Protein AF-A0A928L606-F1 (afdb_monomer)

Solvent-accessible surface area (backbone atoms only — not comparable to full-atom values): 9131 Å² total; per-residue (Å²): 134,86,86,77,73,83,52,69,70,52,49,54,53,47,46,58,38,45,58,70,66,54,52,49,60,59,52,12,60,78,68,73,54,50,41,67,56,46,52,48,49,50,67,74,43,44,46,72,44,64,36,96,58,39,38,40,68,52,56,87,80,58,75,58,54,52,70,77,70,44,88,85,53,80,51,41,30,90,71,36,87,91,44,67,39,70,89,61,38,94,83,58,44,70,23,69,49,73,53,53,81,40,88,85,48,38,46,62,82,52,97,55,49,64,43,17,30,42,41,25,45,63,40,88,53,89,92,77,60,50,55,54,55,55,66,55,50,57,53,32,60,76,66,74,48,84,88,77,65,81,104

Secondary structure (DSSP, 8-state):
---PPP-HHHHHHHHHHHHTT--HHHHHHHHTS-HHHHHHHHHHHEEEE--TTPPBTTTTT-----TT--TT--S-GGG-SSS-HHHH-TT--B---GGGGSTT-S-TT-TTGGG-S-EEEES--SSS---S-HHHHHHHHHTT-------

Sequence (151 aa):
MKFQHLNLTNRCVIEKHLAFQSSFREIAAIIGCSPSTVTREVRNNREFISSAHTVCINYTSCLQRKLCGSSACFAPCKTCHSRCCHDLCKQFVPQRCKLLDKAPYVCTGCTKQDYLADICVCYFNSSNDRSGTGQTVRMVQRKGIPIINLF

Mean predicted aligned error: 11.68 Å

pLDDT: mean 72.19, std 18.12, range [26.67, 94.94]

Nearest PDB structures (foldseek):
  7r3e-assembly1_B  TM=7.024E-01  e=5.333E-01  Pseudomonas aeruginosa PAO1
  3qp5-assembly2_C  TM=7.730E-01  e=1.408E+00  Chromobacterium violaceum
  8dq1-assembly1_D  TM=6.725E-01  e=9.549E-01  Pseudomonas aeruginosa
  3qp5-assembly2_D  TM=7.293E-01  e=1.603E+00  Chromobacterium violaceum

Foldseek 3Di:
DDPDDDDQVLLVLLQVVVLVVDQLVVSCVVVVHDSVNSLCLLVVQKDFAFAPQFQAPCLVVQQDDCLLVDPPGPDGQSPDPNDHSCVRPPPRHTAADPPLVDPPNAQSDDPCCNHGRGRIHGADDDVPDRADGSVVVVVCVVVVHDDDHPD

Structure (mmCIF, N/CA/C/O backbone):
data_AF-A0A928L606-F1
#
_entry.id   AF-A0A928L606-F1
#
loop_
_atom_site.group_PDB
_atom_site.id
_atom_site.type_symbol
_atom_site.label_atom_id
_atom_site.label_alt_id
_atom_site.label_comp_id
_atom_site.label_asym_id
_atom_site.label_entity_id
_atom_site.label_seq_id
_atom_site.pdbx_PDB_ins_code
_atom_site.Cartn_x
_atom_site.Cartn_y
_atom_site.Cartn_z
_atom_site.occupancy
_atom_site.B_iso_or_equiv
_atom_site.auth_seq_id
_atom_site.auth_comp_id
_atom_site.auth_asym_id
_atom_site.auth_atom_id
_atom_site.pdbx_PDB_model_num
ATOM 1 N N . MET A 1 1 ? -25.450 8.312 24.738 1.00 43.56 1 MET A N 1
ATOM 2 C CA . MET A 1 1 ? -24.031 7.942 24.510 1.00 43.56 1 MET A CA 1
ATOM 3 C C . MET A 1 1 ? -23.216 9.210 24.289 1.00 43.56 1 MET A C 1
ATOM 5 O O . MET A 1 1 ? -23.692 10.071 23.563 1.00 43.56 1 MET A O 1
ATOM 9 N N . LYS A 1 2 ? -22.023 9.350 24.888 1.00 44.22 2 LYS A N 1
ATOM 10 C CA . LYS A 1 2 ? -21.096 10.447 24.550 1.00 44.22 2 LYS A CA 1
ATOM 11 C C . LYS A 1 2 ? -20.324 10.073 23.283 1.00 44.22 2 LYS A C 1
ATOM 13 O O . LYS A 1 2 ? -19.548 9.124 23.306 1.00 44.22 2 LYS A O 1
ATOM 18 N N . PHE A 1 3 ? -20.511 10.825 22.201 1.00 51.12 3 PHE A N 1
ATOM 19 C CA . PHE A 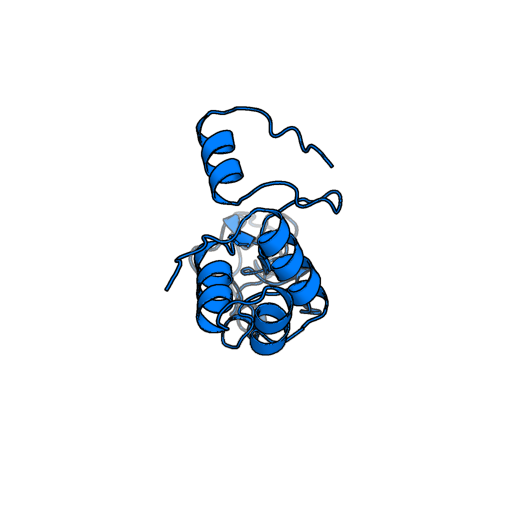1 3 ? -19.672 10.719 21.007 1.00 51.12 3 PHE A CA 1
ATOM 20 C C . PHE A 1 3 ? -18.323 11.400 21.273 1.00 51.12 3 PHE A C 1
ATOM 22 O O . PHE A 1 3 ? -18.128 12.567 20.945 1.00 51.12 3 PHE A O 1
ATOM 29 N N . GLN A 1 4 ? -17.389 10.687 21.907 1.00 63.78 4 GLN A N 1
ATOM 30 C CA . GLN A 1 4 ? -16.004 11.148 21.960 1.00 63.78 4 GLN A CA 1
ATOM 31 C C . GLN A 1 4 ? -15.352 10.940 20.592 1.00 63.78 4 GLN A C 1
ATOM 33 O O . GLN A 1 4 ? -15.255 9.818 20.092 1.00 63.78 4 GLN A O 1
ATOM 38 N N . HIS A 1 5 ? -14.903 12.034 19.984 1.00 76.25 5 HIS A N 1
ATOM 39 C CA . HIS A 1 5 ? -14.024 11.972 18.825 1.00 76.25 5 HIS A CA 1
ATOM 40 C C . HIS A 1 5 ? -12.662 11.416 19.252 1.00 76.25 5 HIS A C 1
ATOM 42 O O . HIS A 1 5 ? -12.174 11.725 20.339 1.00 76.25 5 HIS A O 1
ATOM 48 N N . LEU A 1 6 ? -12.027 10.621 18.386 1.00 78.94 6 LEU A N 1
ATOM 49 C CA . LEU A 1 6 ? -10.656 10.171 18.619 1.00 78.94 6 LEU A CA 1
ATOM 50 C C . LEU A 1 6 ? -9.737 11.400 18.711 1.00 78.94 6 LEU A C 1
ATOM 52 O O . LEU A 1 6 ? -9.704 12.228 17.795 1.00 78.94 6 LEU A O 1
ATOM 56 N N . ASN A 1 7 ? -9.012 11.518 19.822 1.00 79.31 7 ASN A N 1
ATOM 57 C CA . ASN A 1 7 ? -7.982 12.536 20.026 1.00 79.31 7 ASN A CA 1
ATOM 58 C C . ASN A 1 7 ? -6.649 12.092 19.377 1.00 79.31 7 ASN A C 1
ATOM 60 O O . ASN A 1 7 ? -6.592 11.064 18.698 1.00 79.31 7 ASN A O 1
ATOM 64 N N . LEU A 1 8 ? -5.580 12.878 19.543 1.00 75.06 8 LEU A N 1
ATOM 65 C CA . LEU A 1 8 ? -4.263 12.543 18.988 1.00 75.06 8 LEU A CA 1
ATOM 66 C C . LEU A 1 8 ? -3.695 11.250 19.599 1.00 75.06 8 LEU A C 1
ATOM 68 O O . LEU A 1 8 ? -3.316 10.351 18.856 1.00 75.06 8 LEU A O 1
ATOM 72 N N . THR A 1 9 ? -3.732 11.107 20.926 1.00 75.62 9 THR A N 1
ATOM 73 C CA . THR A 1 9 ? -3.256 9.915 21.651 1.00 75.62 9 THR A CA 1
ATOM 74 C C . THR A 1 9 ? -3.892 8.627 21.125 1.00 75.62 9 THR A C 1
ATOM 76 O O . THR A 1 9 ? -3.190 7.664 20.826 1.00 75.62 9 THR A O 1
ATOM 79 N N . ASN A 1 10 ? -5.211 8.627 20.914 1.00 81.88 10 ASN A N 1
ATOM 80 C CA . ASN A 1 10 ? -5.938 7.481 20.372 1.00 81.88 10 ASN A CA 1
ATOM 81 C C . ASN A 1 10 ? -5.472 7.125 18.949 1.00 81.88 10 ASN A C 1
ATOM 83 O O . ASN A 1 10 ? -5.418 5.949 18.601 1.00 81.88 10 ASN A O 1
ATOM 87 N N . ARG A 1 11 ? -5.108 8.116 18.121 1.00 80.88 11 ARG A N 1
ATOM 88 C CA . ARG A 1 11 ? -4.561 7.883 16.772 1.00 80.88 11 ARG A CA 1
ATOM 89 C C . ARG A 1 11 ? -3.163 7.272 16.817 1.00 80.88 11 ARG A C 1
ATOM 91 O O . ARG A 1 11 ? -2.922 6.322 16.080 1.00 80.88 11 ARG A O 1
ATOM 98 N N . CYS A 1 12 ? -2.296 7.744 17.712 1.00 76.75 12 CYS A N 1
ATOM 99 C CA . CYS A 1 12 ? -0.971 7.158 17.928 1.00 76.75 12 CYS A CA 1
ATOM 100 C C . CYS A 1 12 ? -1.066 5.701 18.425 1.00 76.75 12 CYS A C 1
ATOM 102 O O . CYS A 1 12 ? -0.289 4.851 17.997 1.00 76.75 12 CYS A O 1
ATOM 104 N N . VAL A 1 13 ? -2.060 5.378 19.268 1.00 82.12 13 VAL A N 1
ATOM 105 C CA . VAL A 1 13 ? -2.358 3.988 19.666 1.00 82.12 13 VAL A CA 1
ATOM 106 C C . VAL A 1 13 ? -2.777 3.141 18.459 1.00 82.12 13 VAL A C 1
ATOM 108 O O . VAL A 1 13 ? -2.246 2.045 18.289 1.00 82.12 13 VAL A O 1
ATOM 111 N N . ILE A 1 14 ? -3.677 3.640 17.597 1.00 84.12 14 ILE A N 1
ATOM 112 C CA . ILE A 1 14 ? -4.055 2.942 16.353 1.00 84.12 14 ILE A CA 1
ATOM 113 C C . ILE A 1 14 ? -2.806 2.657 15.513 1.00 84.12 14 ILE A C 1
ATOM 115 O O . ILE A 1 14 ? -2.569 1.511 15.150 1.00 84.12 14 ILE A O 1
ATOM 119 N N . GLU A 1 15 ? -1.993 3.672 15.233 1.00 78.56 15 GLU A N 1
ATOM 120 C CA . GLU A 1 15 ? -0.797 3.545 14.400 1.00 78.56 15 GLU A CA 1
ATOM 121 C C . GLU A 1 15 ? 0.201 2.509 14.944 1.00 78.56 15 GLU A C 1
ATOM 123 O O . GLU A 1 15 ? 0.569 1.569 14.236 1.00 78.56 15 GLU A O 1
ATOM 128 N N . LYS A 1 16 ? 0.571 2.625 16.225 1.00 78.62 16 LYS A N 1
ATOM 129 C CA . LYS A 1 16 ? 1.510 1.716 16.894 1.00 78.62 16 LYS A CA 1
ATOM 130 C C . LYS A 1 16 ? 1.040 0.261 16.834 1.00 78.62 16 LYS A C 1
ATOM 132 O O . LYS A 1 16 ? 1.819 -0.636 16.521 1.00 78.62 16 LYS A O 1
ATOM 137 N N . HIS A 1 17 ? -0.241 0.012 17.091 1.00 82.94 17 HIS A N 1
ATOM 138 C CA . HIS A 1 17 ? -0.783 -1.345 17.072 1.00 82.94 17 HIS A CA 1
ATOM 139 C C . HIS A 1 17 ? -1.033 -1.894 15.659 1.00 82.94 17 HIS A C 1
ATOM 141 O O . HIS A 1 17 ? -0.979 -3.107 15.464 1.00 82.94 17 HIS A O 1
ATOM 147 N N . LEU A 1 18 ? -1.219 -1.034 14.652 1.00 81.75 18 LEU A N 1
ATOM 148 C CA . LEU A 1 18 ? -1.201 -1.444 13.244 1.00 81.75 18 LEU A CA 1
ATOM 149 C C . LEU A 1 18 ? 0.186 -1.916 12.790 1.00 81.75 18 LEU A C 1
ATOM 151 O O . LEU A 1 18 ? 0.269 -2.847 11.985 1.00 81.75 18 LEU A O 1
ATOM 155 N N . ALA A 1 19 ? 1.263 -1.313 13.303 1.00 74.81 19 ALA A N 1
ATOM 156 C CA . ALA A 1 19 ? 2.628 -1.792 13.073 1.00 74.81 19 ALA A CA 1
ATOM 157 C C . ALA A 1 19 ? 2.856 -3.175 13.714 1.00 74.81 19 ALA A C 1
ATOM 159 O O . ALA A 1 19 ? 3.419 -4.064 13.080 1.00 74.81 19 ALA A O 1
ATOM 160 N N . PHE A 1 20 ? 2.315 -3.405 14.916 1.00 78.88 20 PHE A N 1
ATOM 161 C CA . PHE A 1 20 ? 2.318 -4.717 15.584 1.00 78.88 20 PHE A CA 1
ATOM 162 C C . PHE A 1 20 ? 1.270 -5.717 15.061 1.00 78.88 20 PHE A C 1
ATOM 164 O O . PHE A 1 20 ? 1.070 -6.763 15.673 1.00 78.88 20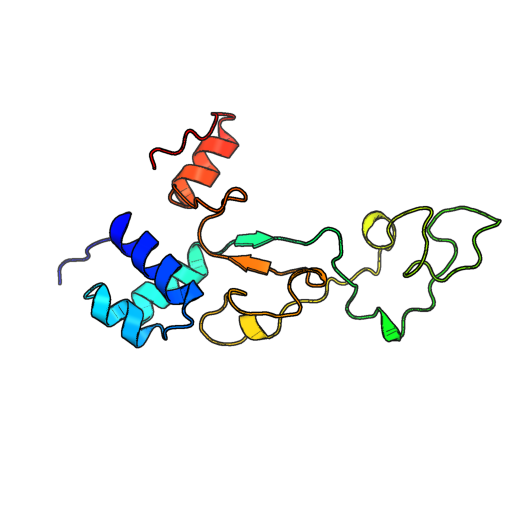 PHE A O 1
ATOM 171 N N . GLN A 1 21 ? 0.596 -5.419 13.945 1.00 78.94 21 GLN A N 1
ATOM 172 C CA . GLN A 1 21 ? -0.415 -6.282 13.314 1.00 78.94 21 GLN A CA 1
ATOM 173 C C . GLN A 1 21 ? -1.596 -6.673 14.233 1.00 78.94 21 GLN A C 1
ATOM 175 O O . GLN A 1 21 ? -2.286 -7.657 13.968 1.00 78.94 21 GLN A O 1
ATOM 180 N N . SER A 1 22 ? -1.873 -5.894 15.287 1.00 86.38 22 SER A N 1
ATOM 181 C CA . SER A 1 22 ? -3.022 -6.131 16.169 1.00 86.38 22 SER A CA 1
ATOM 182 C C . SER A 1 22 ? -4.345 -5.969 15.410 1.00 86.38 22 SER A C 1
ATOM 184 O O . SER A 1 22 ? -4.491 -5.122 14.523 1.00 86.38 22 SER A O 1
ATOM 186 N N . SER A 1 23 ? -5.354 -6.748 15.789 1.00 91.06 23 SER A N 1
ATOM 187 C CA . SER A 1 23 ? -6.693 -6.652 15.213 1.00 91.06 23 SER A CA 1
ATOM 188 C C . SER A 1 23 ? -7.406 -5.362 15.636 1.00 91.06 23 SER A C 1
ATOM 190 O O . SER A 1 23 ? -7.193 -4.817 16.721 1.00 91.06 23 SER A O 1
ATOM 192 N N . PHE A 1 24 ? -8.372 -4.908 14.829 1.00 92.31 24 PHE A N 1
ATOM 193 C CA . PHE A 1 24 ? -9.222 -3.770 15.206 1.00 92.31 24 PHE A CA 1
ATOM 194 C C . PHE A 1 24 ? -10.011 -3.988 16.506 1.00 92.31 24 PHE A C 1
ATOM 196 O O . PHE A 1 24 ? -10.448 -3.007 17.101 1.00 92.31 24 PHE A O 1
ATOM 203 N N . ARG A 1 25 ? -10.218 -5.239 16.947 1.00 94.81 25 ARG A N 1
ATOM 204 C CA . ARG A 1 25 ? -10.879 -5.535 18.225 1.00 94.81 25 ARG A CA 1
ATOM 205 C C . ARG A 1 25 ? -9.964 -5.202 19.402 1.00 94.81 25 ARG A C 1
ATOM 207 O O . ARG A 1 25 ? -10.419 -4.544 20.329 1.00 94.81 25 ARG A O 1
ATOM 214 N N . GLU A 1 26 ? -8.697 -5.601 19.339 1.00 94.44 26 GLU A N 1
ATOM 215 C CA . GLU A 1 26 ? -7.698 -5.300 20.375 1.00 94.44 26 GLU A CA 1
ATOM 216 C C . GLU A 1 26 ? -7.427 -3.794 20.448 1.00 94.44 26 GLU A C 1
ATOM 218 O O . GLU A 1 26 ? -7.517 -3.202 21.520 1.00 94.44 26 GLU A O 1
ATOM 223 N N . ILE A 1 27 ? -7.221 -3.144 19.296 1.00 91.00 27 ILE A N 1
ATOM 224 C CA . ILE A 1 27 ? -7.013 -1.687 19.214 1.00 91.00 27 ILE A CA 1
ATOM 225 C C . ILE A 1 27 ? -8.206 -0.923 19.811 1.00 91.00 27 ILE A C 1
ATOM 227 O O . ILE A 1 27 ? -8.031 0.033 20.565 1.00 91.00 27 ILE A O 1
ATOM 231 N N . ALA A 1 28 ? -9.432 -1.351 19.502 1.00 93.50 28 ALA A N 1
ATOM 232 C CA . ALA A 1 28 ? -10.638 -0.723 20.029 1.00 93.50 28 ALA A CA 1
ATOM 233 C C . ALA A 1 28 ? -10.804 -0.925 21.543 1.00 93.50 28 ALA A C 1
ATOM 235 O O . ALA A 1 28 ? -11.225 0.011 22.223 1.00 93.50 28 ALA A O 1
ATOM 236 N N . ALA A 1 29 ? -10.431 -2.099 22.068 1.00 94.94 29 ALA A N 1
ATOM 237 C CA . ALA A 1 29 ? -10.444 -2.385 23.501 1.00 94.94 29 ALA A CA 1
ATOM 238 C C . ALA A 1 29 ? -9.461 -1.490 24.275 1.00 94.94 29 ALA A C 1
ATOM 240 O O . ALA A 1 29 ? -9.845 -0.925 25.294 1.00 94.94 29 ALA A O 1
ATOM 241 N N . ILE A 1 30 ? -8.244 -1.285 23.755 1.00 92.25 30 ILE A N 1
ATOM 242 C CA . ILE A 1 30 ? -7.228 -0.402 24.361 1.00 92.25 30 ILE A CA 1
ATOM 243 C C . ILE A 1 30 ? -7.711 1.058 24.414 1.00 92.25 30 ILE A C 1
ATOM 245 O O . ILE A 1 30 ? -7.484 1.755 25.397 1.00 92.25 30 ILE A O 1
ATOM 249 N N . ILE A 1 31 ? -8.394 1.523 23.364 1.00 90.12 31 ILE A N 1
ATOM 250 C CA . ILE A 1 31 ? -8.896 2.906 23.258 1.00 90.12 31 ILE A CA 1
ATOM 251 C C . ILE A 1 31 ? -10.223 3.108 24.017 1.00 90.12 31 ILE A C 1
ATOM 253 O O . ILE A 1 31 ? -10.635 4.242 24.251 1.00 90.12 31 ILE A O 1
ATOM 257 N N . GLY A 1 32 ? -10.927 2.031 24.378 1.00 92.44 32 GLY A N 1
ATOM 258 C CA . GLY A 1 32 ? -12.275 2.107 24.951 1.00 92.44 32 GLY A CA 1
ATOM 259 C C . GLY A 1 32 ? -13.347 2.556 23.947 1.00 92.44 32 GLY A C 1
ATOM 260 O O . GLY A 1 32 ? -14.294 3.249 24.316 1.00 92.44 32 GLY A O 1
ATOM 261 N N . CYS A 1 33 ? -13.212 2.194 22.665 1.00 90.56 33 CYS A N 1
ATOM 262 C CA . CYS A 1 33 ? -14.182 2.526 21.611 1.00 90.56 33 CYS A CA 1
ATOM 263 C C . CYS A 1 33 ? -14.661 1.281 20.838 1.00 90.56 33 CYS A C 1
ATOM 265 O O . CYS A 1 33 ? -14.348 0.147 21.195 1.00 90.56 33 CYS A O 1
ATOM 267 N N . SER A 1 34 ? -15.460 1.462 19.779 1.00 92.88 34 SER A N 1
ATOM 268 C CA . SER A 1 34 ? -15.934 0.338 18.959 1.00 92.88 34 SER A CA 1
ATOM 269 C C . SER A 1 34 ? -14.921 -0.066 17.869 1.00 92.88 34 SER A C 1
ATOM 271 O O . SER A 1 34 ? -14.289 0.808 17.265 1.00 92.88 34 SER A O 1
ATOM 273 N N . PRO A 1 35 ? -14.833 -1.358 17.484 1.00 93.12 35 PRO A N 1
ATOM 274 C CA . PRO A 1 35 ? -14.009 -1.792 16.345 1.00 93.12 35 PRO A CA 1
ATOM 275 C C . PRO A 1 35 ? -14.386 -1.104 15.025 1.00 93.12 35 PRO A C 1
ATOM 277 O O . PRO A 1 35 ? -13.531 -0.868 14.171 1.00 93.12 35 PRO A O 1
ATOM 280 N N . SER A 1 36 ? -15.657 -0.719 14.865 1.00 91.81 36 SER A N 1
ATOM 281 C CA . SER A 1 36 ? -16.138 0.081 13.732 1.00 91.81 36 SER A CA 1
ATOM 282 C C . SER A 1 36 ? -15.585 1.512 13.727 1.00 91.81 36 SER A C 1
ATOM 284 O O . SER A 1 36 ? -15.347 2.061 12.652 1.00 91.81 36 SER A O 1
ATOM 286 N N . THR A 1 37 ? -15.317 2.100 14.897 1.00 90.12 37 THR A N 1
ATOM 287 C CA . THR A 1 37 ? -14.691 3.424 15.018 1.00 90.12 37 THR A CA 1
ATOM 288 C C . THR A 1 37 ? -13.237 3.371 14.559 1.00 90.12 37 THR A C 1
ATOM 290 O O . THR A 1 37 ? -12.859 4.162 13.698 1.00 90.12 37 THR A O 1
ATOM 293 N N . VAL A 1 38 ? -12.466 2.379 15.022 1.00 89.00 38 VAL A N 1
ATOM 294 C CA . VAL A 1 38 ? -11.093 2.128 14.539 1.00 89.00 38 VAL A CA 1
ATOM 295 C C . VAL A 1 38 ? -11.085 1.845 13.033 1.00 89.00 38 VAL A C 1
ATOM 297 O O . VAL A 1 38 ? -10.338 2.476 12.291 1.00 89.00 38 VAL A O 1
ATOM 300 N N . THR A 1 39 ? -11.972 0.965 12.553 1.00 90.25 39 THR A N 1
ATOM 301 C CA . THR A 1 39 ? -12.086 0.625 11.121 1.00 90.25 39 THR A CA 1
ATOM 302 C C . THR A 1 39 ? -12.331 1.863 10.255 1.00 90.25 39 THR A C 1
ATOM 304 O O . THR A 1 39 ? -11.717 2.011 9.197 1.00 90.25 39 THR A O 1
ATOM 307 N N . ARG A 1 40 ? -13.230 2.758 10.689 1.00 87.62 40 ARG A N 1
ATOM 308 C CA . ARG A 1 40 ? -13.540 4.006 9.981 1.00 87.62 40 ARG A CA 1
ATOM 309 C C . ARG A 1 40 ? -12.374 4.987 10.032 1.00 87.62 40 ARG A C 1
ATOM 311 O O . ARG A 1 40 ? -12.082 5.597 9.012 1.00 87.62 40 ARG A O 1
ATOM 318 N N . GLU A 1 41 ? -11.689 5.111 11.167 1.00 85.88 41 GLU A N 1
ATOM 319 C CA . GLU A 1 41 ? -10.530 6.001 11.291 1.00 85.88 41 GLU A CA 1
ATOM 320 C C . GLU A 1 41 ? -9.398 5.582 10.349 1.00 85.88 41 GLU A C 1
ATOM 322 O O . GLU A 1 41 ? -8.902 6.408 9.583 1.00 85.88 41 GLU A O 1
ATOM 327 N N . VAL A 1 42 ? -9.055 4.290 10.346 1.00 84.62 42 VAL A N 1
ATOM 328 C CA . VAL A 1 42 ? -8.038 3.707 9.459 1.00 84.62 42 VAL A CA 1
ATOM 329 C C . VAL A 1 42 ? -8.444 3.865 7.999 1.00 84.62 42 VAL A C 1
ATOM 331 O O . VAL A 1 42 ? -7.656 4.340 7.186 1.00 84.62 42 VAL A O 1
ATOM 334 N N . ARG A 1 43 ? -9.696 3.551 7.641 1.00 83.38 43 ARG A N 1
ATOM 335 C CA . ARG A 1 43 ? -10.164 3.734 6.261 1.00 83.38 43 ARG A CA 1
ATOM 336 C C . ARG A 1 43 ? -10.141 5.202 5.821 1.00 83.38 43 ARG A C 1
ATOM 338 O O . ARG A 1 43 ? -9.750 5.454 4.687 1.00 83.38 43 ARG A O 1
ATOM 345 N N . ASN A 1 44 ? -10.501 6.152 6.677 1.00 81.19 44 ASN A N 1
ATOM 346 C CA . ASN A 1 44 ? -10.624 7.560 6.289 1.00 81.19 44 ASN A CA 1
ATOM 347 C C . ASN A 1 44 ? -9.298 8.342 6.338 1.00 81.19 44 ASN A C 1
ATOM 349 O O . ASN A 1 44 ? -9.199 9.389 5.701 1.00 81.19 44 ASN A O 1
ATOM 353 N N . ASN A 1 45 ? -8.295 7.867 7.085 1.00 76.19 45 ASN A N 1
ATOM 354 C CA . ASN A 1 45 ? -7.030 8.586 7.305 1.00 76.19 45 ASN A CA 1
ATOM 355 C C . ASN A 1 45 ? -5.774 7.824 6.854 1.00 76.19 45 ASN A C 1
ATOM 357 O O . ASN A 1 45 ? -4.662 8.296 7.086 1.00 76.19 45 ASN A O 1
ATOM 361 N N . ARG A 1 46 ? -5.930 6.670 6.198 1.00 72.31 46 ARG A N 1
ATOM 362 C CA . ARG A 1 46 ? -4.838 6.025 5.460 1.00 72.31 46 ARG A CA 1
ATOM 363 C C . ARG A 1 46 ? -4.498 6.802 4.188 1.00 72.31 46 ARG A C 1
ATOM 365 O O . ARG A 1 46 ? -5.394 7.301 3.510 1.00 72.31 46 ARG A O 1
ATOM 372 N N . GLU A 1 47 ? -3.222 6.838 3.842 1.00 68.56 47 GLU A N 1
ATOM 373 C CA . GLU A 1 47 ? -2.714 7.401 2.590 1.00 68.56 47 GLU A CA 1
ATOM 374 C C . GLU A 1 47 ? -2.019 6.308 1.777 1.00 68.56 47 GLU A C 1
ATOM 376 O O . GLU A 1 47 ? -1.530 5.328 2.342 1.00 68.56 47 GLU A O 1
ATOM 381 N N . PHE A 1 48 ? -2.034 6.444 0.452 1.00 67.94 48 PHE A N 1
ATOM 382 C CA . PHE A 1 48 ? -1.395 5.519 -0.483 1.00 67.94 48 PHE A CA 1
ATOM 383 C C . PHE A 1 48 ? -0.129 6.169 -1.028 1.00 67.94 48 PHE A C 1
ATOM 385 O O . PHE A 1 48 ? -0.196 7.256 -1.599 1.00 67.94 48 PHE A O 1
ATOM 392 N N . ILE A 1 49 ? 1.009 5.506 -0.839 1.00 62.59 49 ILE A N 1
ATOM 393 C CA . ILE A 1 49 ? 2.314 5.965 -1.312 1.00 62.59 49 ILE A CA 1
ATOM 394 C C . ILE A 1 49 ? 2.803 4.993 -2.386 1.00 62.59 49 ILE A C 1
ATOM 396 O O . ILE A 1 49 ? 2.928 3.793 -2.129 1.00 62.59 49 ILE A O 1
ATOM 400 N N . SER A 1 50 ? 3.104 5.526 -3.570 1.00 57.12 50 SER A N 1
ATOM 401 C CA . SER A 1 50 ? 3.719 4.791 -4.674 1.00 57.12 50 SER A CA 1
ATOM 402 C C . SER A 1 50 ? 5.238 4.790 -4.549 1.00 57.12 50 SER A C 1
ATOM 404 O O . SER A 1 50 ? 5.860 5.853 -4.560 1.00 57.12 50 SER A O 1
ATOM 406 N N . SER A 1 51 ? 5.844 3.604 -4.488 1.00 62.97 51 SER A N 1
ATOM 407 C CA . SER A 1 51 ? 7.300 3.456 -4.542 1.00 62.97 51 SER A CA 1
ATOM 408 C C . SER A 1 51 ? 7.859 3.867 -5.911 1.00 62.97 51 SER A C 1
ATOM 410 O O . SER A 1 51 ? 7.250 3.585 -6.947 1.00 62.97 51 SER A O 1
ATOM 412 N N . ALA A 1 52 ? 9.067 4.438 -5.946 1.00 62.62 52 ALA A N 1
ATOM 413 C CA . ALA A 1 52 ? 9.811 4.655 -7.191 1.00 62.62 52 ALA A CA 1
ATOM 414 C C . ALA A 1 52 ? 10.113 3.338 -7.942 1.00 62.62 52 ALA A C 1
ATOM 416 O O . ALA A 1 52 ? 10.257 3.341 -9.163 1.00 62.62 52 ALA A O 1
ATOM 417 N N . HIS A 1 53 ? 10.144 2.205 -7.230 1.00 66.31 53 HIS A N 1
ATOM 418 C CA . HIS A 1 53 ? 10.344 0.862 -7.787 1.00 66.31 53 HIS A CA 1
ATOM 419 C C . HIS A 1 53 ? 9.030 0.089 -8.009 1.00 66.31 53 HIS A C 1
ATOM 421 O O . HIS A 1 53 ? 9.058 -1.125 -8.218 1.00 66.31 53 HIS A O 1
ATOM 427 N N . THR A 1 54 ? 7.876 0.774 -7.993 1.00 71.94 54 THR A N 1
ATOM 428 C CA . THR A 1 54 ? 6.567 0.170 -8.289 1.00 71.94 54 THR A CA 1
ATOM 429 C C . THR A 1 54 ? 6.609 -0.603 -9.607 1.00 71.94 54 THR A C 1
ATOM 431 O O . THR A 1 54 ? 6.834 -0.024 -10.672 1.00 71.94 54 THR A O 1
ATOM 434 N N . VAL A 1 55 ? 6.327 -1.908 -9.562 1.00 78.94 55 VAL A N 1
ATOM 435 C CA . VAL A 1 55 ? 6.222 -2.723 -10.777 1.00 78.94 55 VAL A CA 1
ATOM 436 C C . VAL A 1 55 ? 4.803 -2.692 -11.345 1.00 78.94 55 VAL A C 1
ATOM 438 O O . VAL A 1 55 ? 3.811 -2.565 -10.625 1.00 78.94 55 VAL A O 1
ATOM 441 N N . CYS A 1 56 ? 4.702 -2.832 -12.665 1.00 86.19 56 CYS A N 1
ATOM 442 C CA . CYS A 1 56 ? 3.425 -3.024 -13.347 1.00 86.19 56 CYS A CA 1
ATOM 443 C C . CYS A 1 56 ? 2.864 -4.421 -13.027 1.00 86.19 56 CYS A C 1
ATOM 445 O O . CYS A 1 56 ? 3.618 -5.392 -13.024 1.00 86.19 56 CYS A O 1
ATOM 447 N N . ILE A 1 57 ? 1.548 -4.567 -12.866 1.00 86.88 57 ILE A N 1
ATOM 448 C CA . ILE A 1 57 ? 0.890 -5.879 -12.712 1.00 86.88 57 ILE A CA 1
ATOM 449 C C . ILE A 1 57 ? 1.195 -6.828 -13.889 1.00 86.88 57 ILE A C 1
ATOM 451 O O . ILE A 1 57 ? 1.282 -8.040 -13.719 1.00 86.88 57 ILE A O 1
ATOM 455 N N . ASN A 1 58 ? 1.442 -6.261 -15.074 1.00 89.12 58 ASN A N 1
ATOM 456 C CA . ASN A 1 58 ? 1.807 -6.981 -16.291 1.00 89.12 58 ASN A CA 1
ATOM 457 C C . ASN A 1 58 ? 3.327 -7.215 -16.420 1.00 89.12 58 ASN A C 1
ATOM 459 O O . ASN A 1 58 ? 3.793 -7.549 -17.504 1.00 89.12 58 ASN A O 1
ATOM 463 N N . TYR A 1 59 ? 4.140 -6.998 -15.376 1.00 88.19 59 TYR A N 1
ATOM 464 C CA . TYR A 1 59 ? 5.609 -7.023 -15.481 1.00 88.19 59 TYR A CA 1
ATOM 465 C C . TYR A 1 59 ? 6.149 -8.321 -16.101 1.00 88.19 59 TYR A C 1
ATOM 467 O O . TYR A 1 59 ? 7.007 -8.273 -16.981 1.00 88.19 59 TYR A O 1
ATOM 475 N N . THR A 1 60 ? 5.635 -9.484 -15.701 1.00 86.62 60 THR A N 1
ATOM 476 C CA . THR A 1 60 ? 6.092 -10.783 -16.220 1.00 86.62 60 THR A CA 1
ATOM 477 C C . THR A 1 60 ? 5.803 -10.931 -17.717 1.00 86.62 60 THR A C 1
ATOM 479 O O . THR A 1 60 ? 6.731 -11.158 -18.494 1.00 86.62 60 THR A O 1
ATOM 482 N N . SER A 1 61 ? 4.556 -10.703 -18.135 1.00 89.75 61 SER A N 1
ATOM 483 C CA . SER A 1 61 ? 4.068 -10.881 -19.512 1.00 89.75 61 SER A CA 1
ATOM 484 C C . SER A 1 61 ? 4.361 -9.715 -20.466 1.00 89.75 61 SER A C 1
ATOM 486 O O . SER A 1 61 ? 4.286 -9.889 -21.678 1.00 89.75 61 SER A O 1
ATOM 488 N N . CYS A 1 62 ? 4.709 -8.526 -19.966 1.00 89.31 62 CYS A N 1
ATOM 489 C CA . CYS A 1 62 ? 4.921 -7.348 -20.805 1.00 89.31 62 CYS A CA 1
ATOM 490 C C . CYS A 1 62 ? 6.157 -7.494 -21.710 1.00 89.31 62 CYS A C 1
ATOM 492 O O . CYS A 1 62 ? 7.279 -7.685 -21.229 1.00 89.31 62 CYS A O 1
ATOM 494 N N . LEU A 1 63 ? 5.941 -7.351 -23.022 1.00 89.62 63 LEU A N 1
ATOM 495 C CA . LEU A 1 63 ? 6.962 -7.402 -24.077 1.00 89.62 63 LEU A CA 1
ATOM 496 C C . LEU A 1 63 ? 7.197 -6.044 -24.765 1.00 89.62 63 LEU A C 1
ATOM 498 O O . LEU A 1 63 ? 7.924 -5.987 -25.756 1.00 89.62 63 LEU A O 1
ATOM 502 N N . GLN A 1 64 ? 6.601 -4.960 -24.252 1.00 89.56 64 GLN A N 1
ATOM 503 C CA . GLN A 1 64 ? 6.737 -3.613 -24.815 1.00 89.56 64 GLN A CA 1
ATOM 504 C C . GLN A 1 64 ? 8.214 -3.179 -24.889 1.00 89.56 64 GLN A C 1
ATOM 506 O O . GLN A 1 64 ? 9.021 -3.476 -24.004 1.00 89.56 64 GLN A O 1
ATOM 511 N N . ARG A 1 65 ? 8.581 -2.474 -25.965 1.00 91.00 65 ARG A N 1
ATOM 512 C CA . ARG A 1 65 ? 9.949 -2.012 -26.279 1.00 91.00 65 ARG A CA 1
ATOM 513 C C . ARG A 1 65 ? 9.909 -0.585 -26.831 1.00 91.00 65 ARG A C 1
ATOM 515 O O . ARG A 1 65 ? 8.836 -0.043 -27.064 1.00 91.00 65 ARG A O 1
ATOM 522 N N . LYS A 1 66 ? 11.082 0.028 -27.021 1.00 88.81 66 LYS A N 1
ATOM 523 C CA . LYS A 1 66 ? 11.284 1.348 -27.664 1.00 88.81 66 LYS A CA 1
ATOM 524 C C . LYS A 1 66 ? 10.565 2.557 -27.026 1.00 88.81 66 LYS A C 1
ATOM 526 O O . LYS A 1 66 ? 10.756 3.666 -27.508 1.00 88.81 66 LYS A O 1
ATOM 531 N N . LEU A 1 67 ? 9.851 2.399 -25.903 1.00 90.75 67 LEU A N 1
ATOM 532 C CA . LEU A 1 67 ? 9.208 3.512 -25.176 1.00 90.75 67 LEU A CA 1
ATOM 533 C C . LEU A 1 67 ? 10.177 4.646 -24.794 1.00 90.75 67 LEU A C 1
ATOM 535 O O . LEU A 1 67 ? 9.770 5.798 -24.730 1.00 90.75 67 LEU A O 1
ATOM 539 N N . CYS A 1 68 ? 11.458 4.341 -24.572 1.00 90.06 68 CYS A N 1
ATOM 540 C CA . CYS A 1 68 ? 12.498 5.329 -24.274 1.00 90.06 68 CYS A CA 1
ATOM 541 C C . CYS A 1 68 ? 12.968 6.158 -25.489 1.00 90.06 68 CYS A C 1
ATOM 543 O O . CYS A 1 68 ? 13.889 6.958 -25.341 1.00 90.06 68 CYS A O 1
ATOM 545 N N . GLY A 1 69 ? 12.416 5.938 -26.688 1.00 88.50 69 GLY A N 1
ATOM 546 C CA . GLY A 1 69 ? 12.764 6.654 -27.924 1.00 88.50 69 GLY A CA 1
ATOM 547 C C . GLY A 1 69 ? 14.123 6.296 -28.544 1.00 88.50 69 GLY A C 1
ATOM 548 O O . GLY A 1 69 ? 14.373 6.625 -29.699 1.00 88.50 69 GLY A O 1
ATOM 549 N N . SER A 1 70 ? 15.003 5.594 -27.823 1.00 88.69 70 SER A N 1
ATOM 550 C CA . SER A 1 70 ? 16.333 5.227 -28.321 1.00 88.69 70 SER A CA 1
ATOM 551 C C . SER A 1 70 ? 16.277 4.110 -29.372 1.00 88.69 70 SER A C 1
ATOM 553 O O . SER A 1 70 ? 15.841 2.985 -29.099 1.00 88.69 70 SER A O 1
ATOM 555 N N . SER A 1 71 ? 16.810 4.397 -30.562 1.00 85.56 71 SER A N 1
ATOM 556 C CA . SER A 1 71 ? 17.000 3.425 -31.646 1.00 85.56 71 SER A CA 1
ATOM 557 C C . SER A 1 71 ? 17.901 2.257 -31.228 1.00 85.56 71 SER A C 1
ATOM 559 O O . SER A 1 71 ? 17.592 1.113 -31.563 1.00 85.56 71 SER A O 1
ATOM 561 N N . ALA A 1 72 ? 18.932 2.508 -30.416 1.00 88.81 72 ALA A N 1
ATOM 562 C CA . ALA A 1 72 ? 19.866 1.500 -29.909 1.00 88.81 72 ALA A CA 1
ATOM 563 C C . ALA A 1 72 ? 19.327 0.667 -28.726 1.00 88.81 72 ALA A C 1
ATOM 565 O O . ALA A 1 72 ? 19.885 -0.378 -28.398 1.00 88.81 72 ALA A O 1
ATOM 566 N N . CYS A 1 73 ? 18.236 1.077 -28.067 1.00 88.00 73 CYS A N 1
ATOM 567 C CA . CYS A 1 73 ? 17.698 0.321 -26.935 1.00 88.00 73 CYS A CA 1
ATOM 568 C C . CYS A 1 73 ? 16.867 -0.879 -27.414 1.00 88.00 73 CYS A C 1
ATOM 570 O O . CYS A 1 73 ? 15.761 -0.712 -27.931 1.00 88.00 73 CYS A O 1
ATOM 572 N N . PHE A 1 74 ? 17.379 -2.101 -27.254 1.00 87.50 74 PHE A N 1
ATOM 573 C CA . PHE A 1 74 ? 16.654 -3.334 -27.605 1.00 87.50 74 PHE A CA 1
ATOM 574 C C . PHE A 1 74 ? 15.997 -4.036 -26.411 1.00 87.50 74 PHE A C 1
ATOM 576 O O . PHE A 1 74 ? 15.174 -4.929 -26.619 1.00 87.50 74 PHE A O 1
ATOM 583 N N . ALA A 1 75 ? 16.310 -3.625 -25.180 1.00 88.50 75 ALA A N 1
ATOM 584 C CA . ALA A 1 75 ? 15.706 -4.175 -23.970 1.00 88.50 75 ALA A CA 1
ATOM 585 C C . ALA A 1 75 ? 14.173 -3.966 -23.938 1.00 88.50 75 ALA A C 1
ATOM 587 O O . ALA A 1 75 ? 13.676 -2.948 -24.435 1.00 88.50 75 ALA A O 1
ATOM 588 N N . PRO A 1 76 ? 13.407 -4.889 -23.323 1.00 90.50 76 PRO A N 1
ATOM 589 C CA . PRO A 1 76 ? 12.049 -4.607 -22.862 1.00 90.50 76 PRO A CA 1
ATOM 590 C C . PRO A 1 76 ? 12.011 -3.323 -22.027 1.00 90.50 76 PRO A C 1
ATOM 592 O O . PRO A 1 76 ? 12.908 -3.077 -21.222 1.00 90.50 76 PRO A O 1
ATOM 595 N N . CYS A 1 77 ? 10.964 -2.509 -22.168 1.00 89.00 77 CYS A N 1
ATOM 596 C CA . CYS A 1 77 ? 10.857 -1.235 -21.448 1.00 89.00 77 CYS A CA 1
ATOM 597 C C . CYS A 1 77 ? 10.921 -1.419 -19.921 1.00 89.00 77 CYS A C 1
ATOM 599 O O . CYS A 1 77 ? 11.519 -0.606 -19.226 1.00 89.00 77 CYS A O 1
ATOM 601 N N . LYS A 1 78 ? 10.388 -2.543 -19.422 1.00 86.12 78 LYS A N 1
ATOM 602 C CA . LYS A 1 78 ? 10.415 -2.976 -18.015 1.00 86.12 78 LYS A CA 1
ATOM 603 C C . LYS A 1 78 ? 11.817 -3.233 -17.432 1.00 86.12 78 LYS A C 1
ATOM 605 O O . LYS A 1 78 ? 11.942 -3.344 -16.218 1.00 86.12 78 LYS A O 1
ATOM 610 N N . THR A 1 79 ? 12.846 -3.334 -18.275 1.00 88.00 79 THR A N 1
ATOM 611 C CA . THR A 1 79 ? 14.267 -3.460 -17.897 1.00 88.00 79 THR A CA 1
ATOM 612 C C . THR A 1 79 ? 15.127 -2.414 -18.619 1.00 88.00 79 THR A C 1
ATOM 614 O O . THR A 1 79 ? 16.303 -2.643 -18.893 1.00 88.00 79 THR A O 1
ATOM 617 N N . CYS A 1 80 ? 14.545 -1.277 -19.014 1.00 88.06 80 CYS A N 1
ATOM 618 C CA . CYS A 1 80 ? 15.287 -0.202 -19.663 1.00 88.06 80 CYS A CA 1
ATOM 619 C C . CYS A 1 80 ? 16.038 0.630 -18.615 1.00 88.06 80 CYS A C 1
ATOM 621 O O . CYS A 1 80 ? 15.420 1.241 -17.751 1.00 88.06 80 CYS A O 1
ATOM 623 N N . HIS A 1 81 ? 17.366 0.703 -18.723 1.00 85.75 81 HIS A N 1
ATOM 624 C CA . HIS A 1 81 ? 18.183 1.544 -17.839 1.00 85.75 81 HIS A CA 1
ATOM 625 C C . HIS A 1 81 ? 18.169 3.034 -18.225 1.00 85.75 81 HIS A C 1
ATOM 627 O O . HIS A 1 81 ? 18.513 3.879 -17.409 1.00 85.75 81 HIS A O 1
ATOM 633 N N . SER A 1 82 ? 17.776 3.378 -19.458 1.00 84.62 82 SER A N 1
ATOM 634 C CA . SER A 1 82 ? 17.831 4.762 -19.957 1.00 84.62 82 SER A CA 1
ATOM 635 C C . SER A 1 82 ? 16.687 5.650 -19.454 1.00 84.62 82 SER A C 1
ATOM 637 O O . SER A 1 82 ? 16.851 6.865 -19.388 1.00 84.62 82 SER A O 1
ATOM 639 N N . ARG A 1 83 ? 15.516 5.069 -19.160 1.00 84.19 83 ARG A N 1
ATOM 640 C CA . ARG A 1 83 ? 14.312 5.753 -18.655 1.00 84.19 83 ARG A CA 1
ATOM 641 C C . ARG A 1 83 ?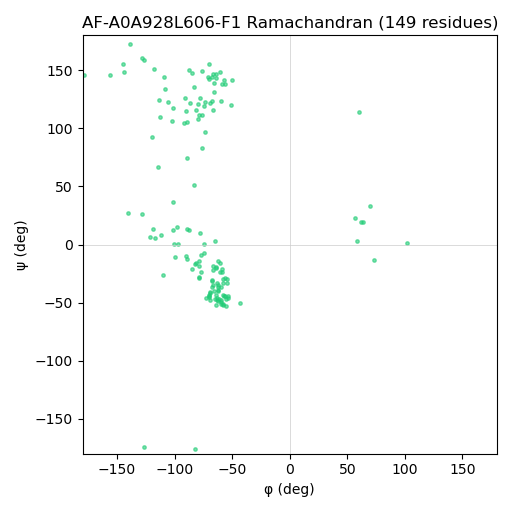 13.427 4.760 -17.903 1.00 84.19 83 ARG A C 1
ATOM 643 O O . ARG A 1 83 ? 13.321 3.609 -18.324 1.00 84.19 83 ARG A O 1
ATOM 650 N N . CYS A 1 84 ? 12.739 5.218 -16.857 1.00 83.06 84 CYS A N 1
ATOM 651 C CA . CYS A 1 84 ? 11.784 4.383 -16.135 1.00 83.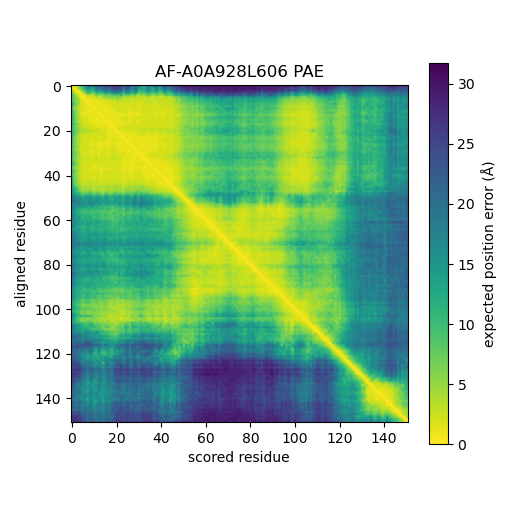06 84 CYS A CA 1
ATOM 652 C C . CYS A 1 84 ? 10.582 4.012 -17.021 1.00 83.06 84 CYS A C 1
ATOM 654 O O . CYS A 1 84 ? 10.049 4.831 -17.770 1.00 83.06 84 CYS A O 1
ATOM 656 N N . CYS A 1 85 ? 10.132 2.759 -16.924 1.00 84.50 85 CYS A N 1
ATOM 657 C CA . CYS A 1 85 ? 8.951 2.286 -17.646 1.00 84.50 85 CYS A CA 1
ATOM 658 C C . CYS A 1 85 ? 7.651 2.931 -17.140 1.00 84.50 85 CYS A C 1
ATOM 660 O O . CYS A 1 85 ? 6.709 3.065 -17.919 1.00 84.50 85 CYS A O 1
ATOM 662 N N . HIS A 1 86 ? 7.593 3.280 -15.851 1.00 82.50 86 HIS A N 1
ATOM 663 C CA . HIS A 1 86 ? 6.422 3.864 -15.195 1.00 82.50 86 HIS A CA 1
ATOM 664 C C . HIS A 1 86 ? 6.028 5.188 -15.864 1.00 82.50 86 HIS A C 1
ATOM 666 O O . HIS A 1 86 ? 4.903 5.321 -16.335 1.00 82.50 86 HIS A O 1
ATOM 672 N N . ASP A 1 87 ? 6.990 6.099 -16.022 1.00 83.50 87 ASP A N 1
ATOM 673 C CA . ASP A 1 87 ? 6.776 7.455 -16.547 1.00 83.50 87 ASP A CA 1
ATOM 674 C C . ASP A 1 87 ? 6.358 7.490 -18.030 1.00 83.50 87 ASP A C 1
ATOM 676 O O . ASP A 1 87 ? 5.803 8.479 -18.505 1.00 83.50 87 ASP A O 1
ATOM 680 N N . LEU A 1 88 ? 6.665 6.429 -18.787 1.00 88.06 88 LEU A N 1
ATOM 681 C CA . LEU A 1 88 ? 6.534 6.395 -20.250 1.00 88.06 88 LEU A CA 1
ATOM 682 C C . LEU A 1 88 ? 5.415 5.477 -20.757 1.00 88.06 88 LEU A C 1
ATOM 684 O O . LEU A 1 88 ? 4.905 5.663 -21.865 1.00 88.06 88 LEU A O 1
ATOM 688 N N . CYS A 1 89 ? 5.051 4.442 -20.000 1.00 87.69 89 CYS A N 1
ATOM 689 C CA . CYS A 1 89 ? 4.127 3.420 -20.473 1.00 87.69 89 CYS A CA 1
ATOM 690 C C . CYS A 1 89 ? 2.674 3.795 -20.164 1.00 87.69 89 CYS A C 1
ATOM 692 O O . CYS A 1 89 ? 2.193 3.609 -19.053 1.00 87.69 89 CYS A O 1
ATOM 694 N N . LYS A 1 90 ? 1.922 4.216 -21.189 1.00 88.50 90 LYS A N 1
ATOM 695 C CA . LYS A 1 90 ? 0.474 4.499 -21.083 1.00 88.50 90 LYS A CA 1
ATOM 696 C C . LYS A 1 90 ? -0.381 3.289 -20.660 1.00 88.50 90 LYS A C 1
ATOM 698 O O . LYS A 1 90 ? -1.531 3.463 -20.281 1.00 88.50 90 LYS A O 1
ATOM 703 N N . GLN A 1 91 ? 0.167 2.074 -20.745 1.00 88.06 91 GLN A N 1
ATOM 704 C CA . GLN A 1 91 ? -0.448 0.821 -20.282 1.00 88.06 91 GLN A CA 1
ATOM 705 C C . GLN A 1 91 ? 0.114 0.351 -18.925 1.00 88.06 91 GLN A C 1
ATOM 707 O O . GLN A 1 91 ? -0.081 -0.804 -18.536 1.00 88.06 91 GLN A O 1
ATOM 712 N N . PHE A 1 92 ? 0.861 1.200 -18.213 1.00 86.44 92 PHE A N 1
ATOM 713 C CA . PHE A 1 92 ? 1.340 0.893 -16.873 1.00 86.44 92 PHE A CA 1
ATOM 714 C C . PHE A 1 92 ? 0.153 0.807 -15.913 1.00 86.44 92 PHE A C 1
ATOM 716 O O . PHE A 1 92 ? -0.540 1.792 -15.672 1.00 86.44 92 PHE A O 1
ATOM 723 N N . VAL A 1 93 ? -0.067 -0.382 -15.356 1.00 86.75 93 VAL A N 1
ATOM 724 C CA . VAL A 1 93 ? -1.063 -0.608 -14.311 1.00 86.75 93 VAL A CA 1
ATOM 725 C C . VAL A 1 93 ? -0.307 -0.960 -13.029 1.00 86.75 93 VAL A C 1
ATOM 727 O O . VAL A 1 93 ? 0.293 -2.037 -12.976 1.00 86.75 93 VAL A O 1
ATOM 730 N N . PRO A 1 94 ? -0.282 -0.072 -12.021 1.00 79.69 94 PRO A N 1
ATOM 731 C CA . PRO A 1 94 ? 0.463 -0.289 -10.784 1.00 79.69 94 PRO A CA 1
ATOM 732 C C . PRO A 1 94 ? 0.081 -1.592 -10.060 1.00 79.69 94 PRO A C 1
ATOM 734 O O . PRO A 1 94 ? -1.101 -1.917 -9.932 1.00 79.69 94 PRO A O 1
ATOM 737 N N . GLN A 1 95 ? 1.061 -2.338 -9.535 1.00 78.94 95 GLN A N 1
ATOM 738 C CA . GLN A 1 95 ? 0.772 -3.521 -8.721 1.00 78.94 95 GLN A CA 1
ATOM 739 C C . GLN A 1 95 ? 0.377 -3.132 -7.283 1.00 78.94 95 GLN A C 1
ATOM 741 O O . GLN A 1 95 ? 1.200 -2.680 -6.485 1.00 78.94 95 GLN A O 1
ATOM 746 N N . ARG A 1 96 ? -0.894 -3.363 -6.942 1.00 75.44 96 ARG A N 1
ATOM 747 C CA . ARG A 1 96 ? -1.485 -3.154 -5.609 1.00 75.44 96 ARG A CA 1
ATOM 748 C C . ARG A 1 96 ? -1.100 -4.248 -4.602 1.00 75.44 96 ARG A C 1
ATOM 750 O O . ARG A 1 96 ? -0.940 -5.417 -4.954 1.00 75.44 96 ARG A O 1
ATOM 757 N N . CYS A 1 97 ? -1.017 -3.889 -3.318 1.00 75.62 97 CYS A N 1
ATOM 758 C CA . CYS A 1 97 ? -0.820 -4.848 -2.228 1.00 75.62 97 CYS A CA 1
ATOM 759 C C . CYS A 1 97 ? -2.118 -5.597 -1.856 1.00 75.62 97 CYS A C 1
ATOM 761 O O . CYS A 1 97 ? -3.110 -4.975 -1.482 1.00 75.62 97 CYS A O 1
ATOM 763 N N . LYS A 1 98 ? -2.096 -6.940 -1.850 1.00 78.25 98 LYS A N 1
ATOM 764 C CA . LYS A 1 98 ? -3.253 -7.782 -1.459 1.00 78.25 98 LYS A CA 1
ATOM 765 C C . LYS A 1 98 ? -3.645 -7.679 0.025 1.00 78.25 98 LYS A C 1
ATOM 767 O O . LYS A 1 98 ? -4.761 -8.033 0.392 1.00 78.25 98 LYS A O 1
ATOM 772 N N . LEU A 1 99 ? -2.758 -7.186 0.900 1.00 74.25 99 LEU A N 1
ATOM 773 C CA . LEU A 1 99 ? -3.097 -6.948 2.315 1.00 74.25 99 LEU A CA 1
ATOM 774 C C . LEU A 1 99 ? -4.182 -5.872 2.480 1.00 74.25 99 L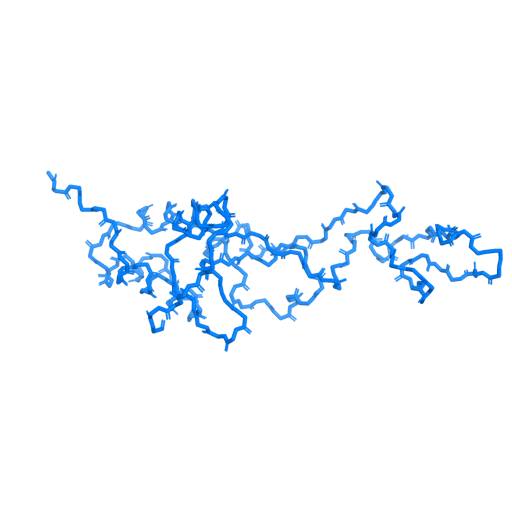EU A C 1
ATOM 776 O O . LEU A 1 99 ? -4.864 -5.829 3.496 1.00 74.25 99 LEU A O 1
ATOM 780 N N . LEU A 1 100 ? -4.383 -5.034 1.462 1.00 75.69 100 LEU A N 1
ATOM 781 C CA . LEU A 1 100 ? -5.368 -3.954 1.453 1.00 75.69 100 LEU A CA 1
ATOM 782 C C . LEU A 1 100 ? -6.803 -4.434 1.220 1.00 75.69 100 LEU A C 1
ATOM 784 O O . LEU A 1 100 ? -7.737 -3.642 1.347 1.00 75.69 100 LEU A O 1
ATOM 788 N N . ASP A 1 101 ? -6.976 -5.708 0.867 1.00 81.50 101 ASP A N 1
ATOM 789 C CA . ASP A 1 101 ? -8.277 -6.334 0.626 1.00 81.50 101 ASP A CA 1
ATOM 790 C C . ASP A 1 101 ? -8.871 -6.928 1.920 1.00 81.50 101 ASP A C 1
ATOM 792 O O . ASP A 1 101 ? -10.053 -7.264 1.975 1.00 81.50 101 ASP A O 1
ATOM 796 N N . LYS A 1 102 ? -8.068 -7.031 2.990 1.00 81.25 102 LYS A N 1
ATOM 797 C CA . LYS A 1 102 ? -8.454 -7.561 4.307 1.00 81.25 102 LYS A CA 1
ATOM 798 C C . LYS A 1 102 ? -8.120 -6.554 5.404 1.00 81.25 102 LYS A C 1
ATOM 800 O O . LYS A 1 102 ? -7.265 -5.697 5.219 1.00 81.25 102 LYS A O 1
ATOM 805 N N . ALA A 1 103 ? -8.772 -6.654 6.563 1.00 77.62 103 ALA A N 1
ATOM 806 C CA . ALA A 1 103 ? -8.333 -5.901 7.738 1.00 77.62 103 ALA A CA 1
ATOM 807 C C . ALA A 1 103 ? -6.874 -6.293 8.082 1.00 77.62 103 ALA A C 1
ATOM 809 O O . ALA A 1 103 ? -6.562 -7.482 8.015 1.00 77.62 103 ALA A O 1
ATOM 810 N N . PRO A 1 104 ? -5.991 -5.338 8.433 1.00 77.94 104 PRO A N 1
ATOM 811 C CA . PRO A 1 104 ? -6.295 -3.949 8.789 1.00 77.94 104 PRO A CA 1
ATOM 812 C C . PRO A 1 104 ? -6.339 -2.918 7.634 1.00 77.94 104 PRO A C 1
ATOM 814 O O . PRO A 1 104 ? -6.384 -1.720 7.894 1.00 77.94 104 PRO A O 1
ATOM 817 N N . TYR A 1 105 ? -6.377 -3.336 6.365 1.00 77.25 105 TYR A N 1
ATOM 818 C CA . TYR A 1 105 ? -6.424 -2.466 5.171 1.00 77.25 105 TYR A CA 1
ATOM 819 C C . TYR A 1 105 ? -5.202 -1.544 4.988 1.00 77.25 105 TYR A C 1
ATOM 821 O O . TYR A 1 105 ? -5.277 -0.556 4.254 1.00 77.25 105 TYR A O 1
ATOM 829 N N . VAL A 1 106 ? -4.084 -1.872 5.640 1.00 73.06 106 VAL A N 1
ATOM 830 C CA . VAL A 1 106 ? -2.801 -1.157 5.577 1.00 73.06 106 VAL A CA 1
ATOM 831 C C . VAL A 1 106 ? -1.660 -2.125 5.264 1.00 73.06 106 VAL A C 1
ATOM 833 O O . VAL A 1 106 ? -1.784 -3.338 5.418 1.00 73.06 106 VAL A O 1
ATOM 836 N N . CYS A 1 107 ? -0.542 -1.582 4.794 1.00 68.94 107 CYS A N 1
ATOM 837 C CA . CYS A 1 107 ? 0.613 -2.320 4.294 1.00 68.94 107 CYS A CA 1
ATOM 838 C C . CYS A 1 107 ? 1.751 -2.380 5.335 1.00 68.94 107 CYS A C 1
ATOM 840 O O . CYS A 1 107 ? 2.918 -2.293 4.973 1.00 68.94 107 CYS A O 1
ATOM 842 N N . THR A 1 108 ? 1.439 -2.502 6.631 1.00 62.53 108 THR A N 1
ATOM 843 C CA . THR A 1 108 ? 2.419 -2.399 7.737 1.00 62.53 108 THR A CA 1
ATOM 844 C C . THR A 1 108 ? 3.337 -3.616 7.916 1.00 62.53 108 THR A C 1
ATOM 846 O O . THR A 1 108 ? 4.280 -3.543 8.693 1.00 62.53 108 THR A O 1
ATOM 849 N N . GLY A 1 109 ? 3.106 -4.714 7.188 1.00 58.94 109 GLY A N 1
ATOM 850 C CA . GLY A 1 109 ? 3.909 -5.945 7.272 1.00 58.94 109 GLY A CA 1
ATOM 851 C C . GLY A 1 109 ? 4.172 -6.629 5.927 1.00 58.94 109 GLY A C 1
ATOM 852 O O . GLY A 1 109 ? 4.299 -7.849 5.876 1.00 58.94 109 GLY A O 1
ATOM 853 N N . CYS A 1 110 ? 4.185 -5.890 4.810 1.00 65.44 110 CYS A N 1
ATOM 854 C CA . CYS A 1 110 ? 4.402 -6.497 3.494 1.00 65.44 110 CYS A CA 1
ATOM 855 C C . CYS A 1 110 ? 5.889 -6.543 3.119 1.00 65.44 110 CYS A C 1
ATOM 857 O O . CYS A 1 110 ? 6.483 -5.520 2.802 1.00 65.44 110 CYS A O 1
ATOM 859 N N . THR A 1 111 ? 6.452 -7.746 2.997 1.00 64.69 111 THR A N 1
ATOM 860 C CA . THR A 1 111 ? 7.832 -7.993 2.522 1.00 64.69 111 THR A CA 1
ATOM 861 C C . THR A 1 111 ? 8.092 -7.607 1.058 1.00 64.69 111 THR A C 1
ATOM 863 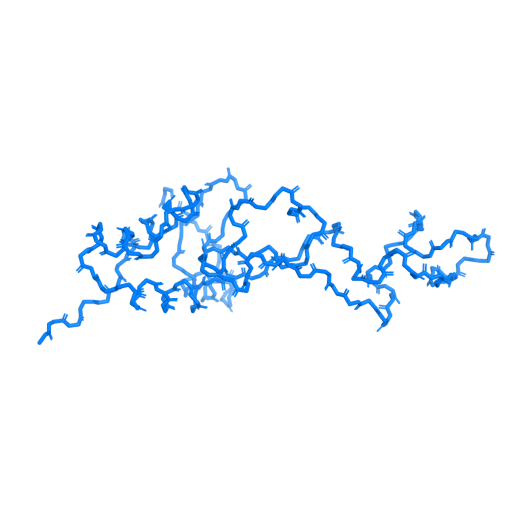O O . THR A 1 111 ? 9.173 -7.852 0.534 1.00 64.69 111 THR A O 1
ATOM 866 N N . LYS A 1 112 ? 7.097 -7.037 0.366 1.00 64.19 112 LYS A N 1
ATOM 867 C CA . LYS A 1 112 ? 7.176 -6.586 -1.031 1.00 64.19 112 LYS A CA 1
ATOM 868 C C . LYS A 1 112 ? 6.939 -5.078 -1.182 1.00 64.19 112 LYS A C 1
ATOM 870 O O . LYS A 1 112 ? 6.698 -4.644 -2.303 1.00 64.19 112 LYS A O 1
ATOM 875 N N . GLN A 1 113 ? 6.968 -4.310 -0.084 1.00 60.91 113 GLN A N 1
ATOM 876 C CA . GLN A 1 113 ? 6.719 -2.858 -0.057 1.00 60.91 113 GLN A CA 1
ATOM 877 C C . GLN A 1 113 ? 7.417 -2.115 -1.205 1.00 60.91 113 GLN A C 1
ATOM 879 O O . GLN A 1 113 ? 6.736 -1.429 -1.961 1.00 60.91 113 GLN A O 1
ATOM 884 N N . ASP A 1 114 ? 8.718 -2.343 -1.404 1.00 57.91 114 ASP A N 1
ATOM 885 C CA . ASP A 1 114 ? 9.526 -1.648 -2.417 1.00 57.91 114 ASP A CA 1
ATOM 886 C C . ASP A 1 114 ? 8.954 -1.745 -3.837 1.00 57.91 114 ASP A C 1
ATOM 888 O O . ASP A 1 114 ? 9.057 -0.798 -4.610 1.00 57.91 114 ASP A O 1
ATOM 892 N N . TYR A 1 115 ? 8.304 -2.856 -4.187 1.00 57.19 115 TYR A N 1
ATOM 893 C CA . TYR A 1 115 ? 7.820 -3.124 -5.546 1.00 57.19 115 TYR A CA 1
ATOM 894 C C . TYR A 1 115 ? 6.339 -2.774 -5.757 1.00 57.19 115 TYR A C 1
ATOM 896 O O . TYR A 1 115 ? 5.803 -3.008 -6.842 1.00 57.19 115 TYR A O 1
ATOM 904 N N . LEU A 1 116 ? 5.647 -2.260 -4.736 1.00 59.28 116 LEU A N 1
ATOM 905 C CA . LEU A 1 116 ? 4.196 -2.067 -4.751 1.00 59.28 116 LEU A CA 1
ATOM 906 C C . LEU A 1 116 ? 3.803 -0.588 -4.837 1.00 59.28 116 LEU A C 1
ATOM 908 O O . LEU A 1 116 ? 4.420 0.292 -4.243 1.00 59.28 116 LEU A O 1
ATOM 912 N N . ALA A 1 117 ? 2.714 -0.345 -5.562 1.00 49.34 117 ALA A N 1
ATOM 913 C CA . ALA A 1 117 ? 2.169 0.988 -5.810 1.00 49.34 117 ALA A CA 1
ATOM 914 C C . ALA A 1 117 ? 1.366 1.555 -4.643 1.00 49.34 117 ALA A C 1
ATOM 916 O O . ALA A 1 117 ? 1.238 2.763 -4.486 1.00 49.34 117 ALA A O 1
ATOM 917 N N . ASP A 1 118 ? 0.784 0.646 -3.866 1.00 50.94 118 ASP A N 1
ATOM 918 C CA . ASP A 1 118 ? -0.139 0.956 -2.791 1.00 50.94 118 ASP A CA 1
ATOM 919 C C . ASP A 1 118 ? 0.509 0.557 -1.461 1.00 50.94 118 ASP A C 1
ATOM 921 O O . ASP A 1 118 ? 0.054 -0.368 -0.775 1.00 50.94 118 ASP A O 1
ATOM 925 N N . ILE A 1 119 ? 1.591 1.237 -1.070 1.00 51.12 119 ILE A N 1
ATOM 926 C CA . ILE A 1 119 ? 2.015 1.196 0.330 1.00 51.12 119 ILE A CA 1
ATOM 927 C C . ILE A 1 119 ? 1.016 2.061 1.096 1.00 51.12 119 ILE A C 1
ATOM 929 O O . ILE A 1 119 ? 1.095 3.287 1.098 1.00 51.12 119 ILE A O 1
ATOM 933 N N . CYS A 1 120 ? 0.015 1.415 1.692 1.00 51.00 120 CYS A N 1
ATOM 934 C CA . CYS A 1 120 ? -1.017 2.113 2.444 1.00 51.00 120 CYS A CA 1
ATOM 935 C C . CYS A 1 120 ? -0.639 2.229 3.921 1.00 51.00 120 CYS A C 1
ATOM 937 O O . CYS A 1 120 ? -0.351 1.219 4.567 1.00 51.00 120 CYS A O 1
ATOM 939 N N . VAL A 1 121 ? -0.645 3.447 4.453 1.00 52.84 121 VAL A N 1
ATOM 940 C CA . VAL A 1 121 ? -0.087 3.767 5.773 1.00 52.84 121 VAL A CA 1
ATOM 941 C C . VAL A 1 121 ? -0.924 4.835 6.476 1.00 52.84 121 VAL A C 1
ATOM 943 O O . VAL A 1 121 ? -1.484 5.708 5.822 1.00 52.84 121 VAL A O 1
ATOM 946 N N . CYS A 1 122 ? -0.996 4.810 7.809 1.00 48.97 122 CYS A N 1
ATOM 947 C CA . CYS A 1 122 ? -1.729 5.812 8.597 1.00 48.97 122 CYS A CA 1
ATOM 948 C C . CYS A 1 122 ? -0.758 6.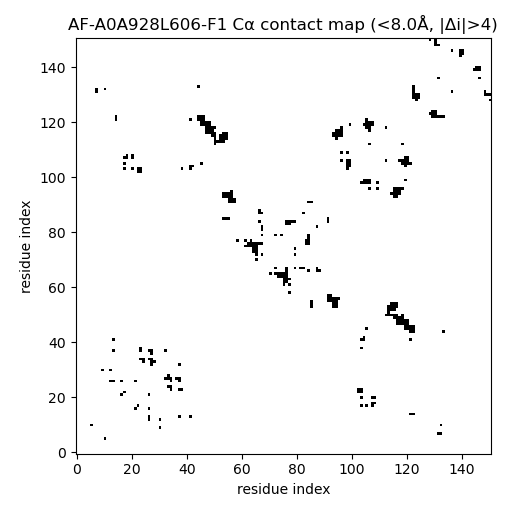849 9.206 1.00 48.97 122 CYS A C 1
ATOM 950 O O . CYS A 1 122 ? 0.087 6.435 9.990 1.00 48.97 122 CYS A O 1
ATOM 952 N N . TYR A 1 123 ? -0.892 8.140 8.820 1.00 53.91 123 TYR A N 1
ATOM 953 C CA . TYR A 1 123 ? -0.114 9.355 9.226 1.00 53.91 123 TYR A CA 1
ATOM 954 C C . TYR A 1 123 ? 1.401 9.309 8.915 1.00 53.91 123 TYR A C 1
ATOM 956 O O . TYR A 1 123 ? 2.060 8.476 9.490 1.00 53.91 123 TYR A O 1
ATOM 964 N N . PHE A 1 124 ? 2.003 10.120 8.025 1.00 42.06 124 PHE A N 1
ATOM 965 C CA . PHE A 1 124 ? 3.353 9.823 7.461 1.00 42.06 124 PHE A CA 1
ATOM 966 C C . PHE A 1 124 ? 4.544 10.704 7.923 1.00 42.06 124 PHE A C 1
ATOM 968 O O . PHE A 1 124 ? 4.471 11.926 7.865 1.00 42.06 124 PHE A O 1
ATOM 975 N N . ASN A 1 125 ? 5.670 10.047 8.266 1.00 41.78 125 ASN A N 1
ATOM 976 C CA . ASN A 1 125 ? 7.048 10.559 8.258 1.00 41.78 125 ASN A CA 1
ATOM 977 C C . ASN A 1 125 ? 8.051 9.451 7.853 1.00 41.78 125 ASN A C 1
ATOM 979 O O . ASN A 1 125 ? 7.794 8.254 8.021 1.00 41.78 125 ASN A O 1
ATOM 983 N N . SER A 1 126 ? 9.184 9.910 7.330 1.00 36.28 126 SER A N 1
ATOM 984 C CA . SER A 1 126 ? 10.331 9.227 6.736 1.00 36.28 126 SER A CA 1
ATOM 985 C C . SER A 1 126 ? 11.655 9.424 7.505 1.00 36.28 126 SER A C 1
ATOM 987 O O . SER A 1 126 ? 12.675 8.924 7.047 1.00 36.28 126 SER A O 1
ATOM 989 N N . SER A 1 127 ? 11.647 10.072 8.680 1.00 45.06 127 SER A N 1
ATOM 990 C CA . SER A 1 127 ? 12.709 9.922 9.705 1.00 45.06 127 SER A CA 1
ATOM 991 C C . SER A 1 127 ? 12.436 8.797 10.715 1.00 45.06 127 SER A C 1
ATOM 993 O O . SER A 1 127 ? 13.350 8.437 11.448 1.00 45.06 127 SER A O 1
ATOM 995 N N . ASN A 1 128 ? 11.210 8.235 10.698 1.00 38.91 128 ASN A N 1
ATOM 996 C CA . ASN A 1 128 ? 10.552 7.369 11.703 1.00 38.91 128 ASN A CA 1
ATOM 997 C C . ASN A 1 128 ? 9.495 8.061 12.623 1.00 38.91 128 ASN A C 1
ATOM 999 O O . ASN A 1 128 ? 8.860 7.360 13.405 1.00 38.91 128 ASN A O 1
ATOM 1003 N N . ASP A 1 129 ? 9.185 9.367 12.479 1.00 33.12 129 ASP A N 1
ATOM 1004 C CA . ASP A 1 129 ? 8.371 10.122 13.485 1.00 33.12 129 ASP A CA 1
ATOM 1005 C C . ASP A 1 129 ? 7.045 10.734 12.956 1.00 33.12 129 ASP A C 1
ATOM 1007 O O . ASP A 1 129 ? 7.008 11.843 12.421 1.00 33.12 129 ASP A O 1
ATOM 1011 N N . ARG A 1 130 ? 5.923 10.017 13.064 1.00 41.31 130 ARG A N 1
ATOM 1012 C CA . ARG A 1 130 ? 4.634 10.324 12.397 1.00 41.31 130 ARG A CA 1
ATOM 1013 C C . ARG A 1 130 ? 3.733 11.359 13.130 1.00 41.31 130 ARG A C 1
ATOM 1015 O O . ARG A 1 130 ? 2.543 11.127 13.335 1.00 41.31 130 ARG A O 1
ATOM 1022 N N . SER A 1 131 ? 4.248 12.532 13.516 1.00 43.25 131 SER A N 1
ATOM 1023 C CA . SER A 1 131 ? 3.552 13.484 14.417 1.00 43.25 131 SER A CA 1
ATOM 1024 C C . SER A 1 131 ? 2.638 14.543 13.767 1.00 43.25 131 SER A C 1
ATOM 1026 O O . SER A 1 131 ? 2.890 15.747 13.776 1.00 43.25 131 SER A O 1
ATOM 1028 N N . GLY A 1 132 ? 1.461 14.115 13.304 1.00 44.62 132 GLY A N 1
ATOM 1029 C CA . GLY A 1 132 ? 0.363 15.037 12.991 1.00 44.62 132 GLY A CA 1
ATOM 1030 C C . GLY A 1 132 ? -0.898 14.335 12.496 1.00 44.62 132 GLY A C 1
ATOM 1031 O O . GLY A 1 132 ? -0.822 13.334 11.786 1.00 44.62 132 GLY A O 1
ATOM 1032 N N . THR A 1 133 ? -2.092 14.850 12.824 1.00 49.53 133 THR A N 1
ATOM 1033 C CA . THR A 1 133 ? -3.318 14.269 12.242 1.00 49.53 133 THR A CA 1
ATOM 1034 C C . THR A 1 133 ? -3.316 14.468 10.725 1.00 49.53 133 THR A C 1
ATOM 1036 O O . THR A 1 133 ? -2.918 15.526 10.236 1.00 49.53 133 THR A O 1
ATOM 1039 N N . GLY A 1 134 ? -3.817 13.493 9.960 1.00 50.75 134 GLY A N 1
ATOM 1040 C CA . GLY A 1 134 ? -3.856 13.591 8.493 1.00 50.75 134 GLY A CA 1
ATOM 1041 C C . GLY A 1 134 ? -4.660 14.796 7.981 1.00 50.75 134 GLY A C 1
ATOM 1042 O O . GLY A 1 134 ? -4.398 15.302 6.895 1.00 50.75 134 GLY A O 1
ATOM 1043 N N . GLN A 1 135 ? -5.606 15.318 8.773 1.00 44.25 135 GLN A N 1
ATOM 1044 C CA . GLN A 1 135 ? -6.269 16.594 8.484 1.00 44.25 135 GLN A CA 1
ATOM 1045 C C . GLN A 1 135 ? -5.327 17.795 8.659 1.00 44.25 135 GLN A C 1
ATOM 1047 O O . GLN A 1 135 ? -5.294 18.657 7.783 1.00 44.25 135 GLN A O 1
ATOM 1052 N N . THR A 1 136 ? -4.537 17.834 9.738 1.00 46.03 136 THR A N 1
ATOM 1053 C CA . THR A 1 136 ? -3.515 18.869 9.971 1.00 46.03 136 THR A CA 1
ATOM 1054 C C . THR A 1 136 ? -2.480 18.874 8.849 1.00 46.03 136 THR A C 1
ATOM 1056 O O . THR A 1 136 ? -2.249 19.921 8.257 1.00 46.03 136 THR A O 1
ATOM 1059 N N . VAL A 1 137 ? -1.926 17.710 8.487 1.00 50.97 137 VAL A N 1
ATOM 1060 C CA . VAL A 1 137 ? -0.925 17.576 7.410 1.00 50.97 137 VAL A CA 1
ATOM 1061 C C . VAL A 1 137 ? -1.475 18.103 6.081 1.00 50.97 137 VAL A C 1
ATOM 1063 O O . VAL A 1 137 ? -0.881 19.001 5.485 1.00 50.97 137 VAL A O 1
ATOM 1066 N N . ARG A 1 138 ? -2.665 17.647 5.663 1.00 54.62 138 ARG A N 1
ATOM 1067 C CA . ARG A 1 138 ? -3.309 18.103 4.417 1.00 54.62 138 ARG A CA 1
ATOM 1068 C C . ARG A 1 138 ? -3.664 19.597 4.429 1.00 54.62 138 ARG A C 1
ATOM 1070 O O . ARG A 1 138 ? -3.599 20.248 3.389 1.00 54.62 138 ARG A O 1
ATOM 1077 N N . MET A 1 139 ? -4.022 20.163 5.584 1.00 49.03 139 MET A N 1
ATOM 1078 C CA . MET A 1 139 ? -4.277 21.603 5.741 1.00 49.03 139 MET A CA 1
ATOM 1079 C C . MET A 1 139 ? -2.990 22.434 5.646 1.00 49.03 139 MET A C 1
ATOM 1081 O O . MET A 1 139 ? -2.984 23.478 4.996 1.00 49.03 139 MET A O 1
ATOM 1085 N N . VAL A 1 140 ? -1.918 21.976 6.292 1.00 49.16 140 VAL A N 1
ATOM 1086 C CA . VAL A 1 140 ? -0.619 22.656 6.371 1.00 49.16 140 VAL A CA 1
ATOM 1087 C C . VAL A 1 140 ? 0.083 22.638 5.008 1.00 49.16 140 VAL A C 1
ATOM 1089 O O . VAL A 1 140 ? 0.467 23.700 4.517 1.00 49.16 140 VAL A O 1
ATOM 1092 N N . GLN A 1 141 ? 0.094 21.487 4.321 1.00 53.34 141 GLN A N 1
ATOM 1093 C CA . GLN A 1 141 ? 0.554 21.356 2.930 1.00 53.34 141 GLN A CA 1
ATOM 1094 C C . GLN A 1 141 ? -0.194 22.304 1.982 1.00 53.34 141 GLN A C 1
ATOM 1096 O O . GLN A 1 141 ? 0.429 23.034 1.215 1.00 53.34 141 GLN A O 1
ATOM 1101 N N . ARG A 1 142 ? -1.533 22.363 2.066 1.00 57.19 142 ARG A N 1
ATOM 1102 C CA . ARG A 1 142 ? -2.363 23.238 1.214 1.00 57.19 142 ARG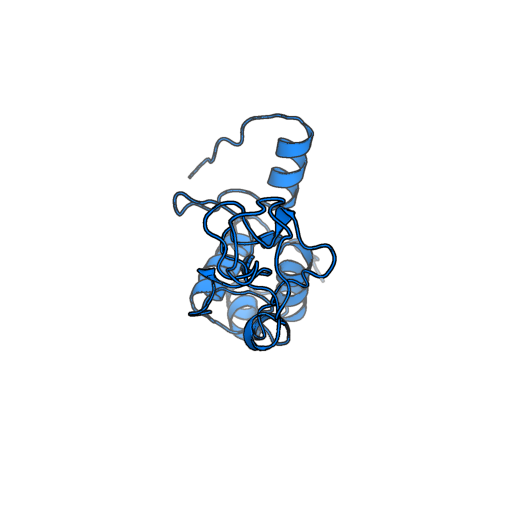 A CA 1
ATOM 1103 C C . ARG A 1 142 ? -2.113 24.734 1.438 1.00 57.19 142 ARG A C 1
ATOM 1105 O O . ARG A 1 142 ? -2.461 25.535 0.577 1.00 57.19 142 ARG A O 1
ATOM 1112 N N . LYS A 1 143 ? -1.542 25.111 2.585 1.00 51.34 143 LYS A N 1
ATOM 1113 C CA . LYS A 1 143 ? -1.175 26.492 2.927 1.00 51.34 143 LYS A CA 1
ATOM 1114 C C . LYS A 1 143 ? 0.316 26.800 2.733 1.00 51.34 143 LYS A C 1
ATOM 1116 O O . LYS A 1 143 ? 0.718 27.919 3.025 1.00 51.34 143 LYS A O 1
ATOM 1121 N N . GLY A 1 144 ? 1.128 25.840 2.276 1.00 43.22 144 GLY A N 1
ATOM 1122 C CA . GLY A 1 144 ? 2.579 26.015 2.130 1.00 43.22 144 GLY A CA 1
ATOM 1123 C C . GLY A 1 144 ? 3.317 26.254 3.454 1.00 43.22 144 GLY A C 1
ATOM 1124 O O . GLY A 1 144 ? 4.421 26.789 3.453 1.00 43.22 144 GLY A O 1
ATOM 1125 N N . ILE A 1 145 ? 2.704 25.896 4.586 1.00 41.09 145 ILE A N 1
ATOM 1126 C CA . ILE A 1 145 ? 3.286 26.091 5.917 1.00 41.09 145 ILE A CA 1
ATOM 1127 C C . ILE A 1 145 ? 4.238 24.911 6.199 1.00 41.09 145 ILE A C 1
ATOM 1129 O O . ILE A 1 145 ? 3.861 23.767 5.936 1.00 41.09 145 ILE A O 1
ATOM 1133 N N . PRO A 1 146 ? 5.455 25.134 6.729 1.00 39.03 146 PRO A N 1
ATOM 1134 C CA . PRO A 1 146 ? 6.337 24.041 7.127 1.00 39.03 146 PRO A CA 1
ATOM 1135 C C . PRO A 1 146 ? 5.738 23.255 8.302 1.00 39.03 146 PRO A C 1
ATOM 1137 O O . PRO A 1 146 ? 5.312 23.834 9.302 1.00 39.03 146 PRO A O 1
ATOM 1140 N N . ILE A 1 147 ? 5.716 21.925 8.189 1.00 42.16 147 ILE A N 1
ATOM 1141 C CA . ILE A 1 147 ? 5.323 21.035 9.288 1.00 42.16 147 ILE A CA 1
ATOM 1142 C C . ILE A 1 147 ? 6.493 20.972 10.273 1.00 42.16 147 ILE A C 1
ATOM 1144 O O . ILE A 1 147 ? 7.542 20.419 9.952 1.00 42.16 147 ILE A O 1
ATOM 1148 N N . ILE A 1 148 ? 6.308 21.541 11.463 1.00 34.84 148 ILE A N 1
ATOM 1149 C CA . ILE A 1 148 ? 7.240 21.399 12.585 1.00 34.84 148 ILE A CA 1
ATOM 1150 C C . ILE A 1 148 ? 6.629 20.378 13.543 1.00 34.84 148 ILE A C 1
ATOM 1152 O O . ILE A 1 148 ? 5.643 20.670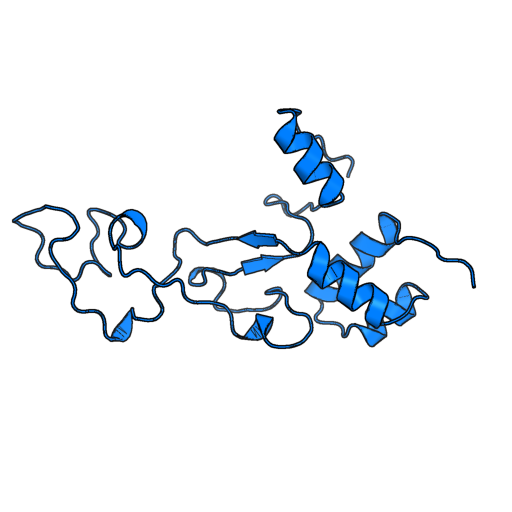 14.222 1.00 34.84 148 ILE A O 1
ATOM 1156 N N . ASN A 1 149 ? 7.198 19.175 13.563 1.00 38.53 149 ASN A N 1
ATOM 1157 C CA . ASN A 1 149 ? 6.788 18.120 14.481 1.00 38.53 149 ASN A CA 1
ATOM 1158 C C . ASN A 1 149 ? 7.196 18.495 15.912 1.00 38.53 149 ASN A C 1
ATOM 1160 O O . ASN A 1 149 ? 8.375 18.703 16.199 1.00 38.53 149 ASN A O 1
ATOM 1164 N N . LEU A 1 150 ? 6.216 18.558 16.813 1.00 26.67 150 LEU A N 1
ATOM 1165 C CA . LEU A 1 150 ? 6.464 18.508 18.249 1.00 26.67 150 LEU A CA 1
ATOM 1166 C C . LEU A 1 150 ? 6.383 17.040 18.674 1.00 26.67 150 LEU A C 1
ATOM 1168 O O . LEU A 1 150 ? 5.276 16.513 18.808 1.00 26.67 150 LEU A O 1
ATOM 1172 N N . PHE A 1 151 ? 7.571 16.468 18.910 1.00 32.31 151 PHE A N 1
ATOM 1173 C CA . PHE A 1 151 ? 7.868 15.070 19.266 1.00 32.31 151 PHE A CA 1
ATOM 1174 C C . PHE A 1 151 ? 7.748 14.070 18.112 1.00 32.31 151 PHE A C 1
ATOM 1176 O O . PHE A 1 151 ? 6.711 14.067 17.420 1.00 32.31 151 PHE A O 1
#

Radius of gyration: 19.61 Å; Cα contacts (8 Å, |Δi|>4): 206; chains: 1; bounding box: 44×37×57 Å